Protein AF-A0ABD5S5M6-F1 (afdb_monomer_lite)

Sequence (182 aa):
AADDLGERYAVPPVVQGAVIAAAGSSFPELASTVVAVYQYDAFELGLGAVLGSAVYNILVIPSVSALSDRGTLSANRDLVYKEAQFYLLSLATLLLVLSLAVIYVPVADTANALDGRLTPGLALLLVGLYGLYIFIQYADAVEYVPEVPVPDVGGRPWLTLLASLALVVVGAELLVRAAVGF

pLDDT: mean 73.09, std 14.34, range [36.12, 93.0]

InterPro domains:
  IPR004481 Sodium/potassium/calcium exchanger [PTHR10846] (5-138)
  IPR004837 Sodium/calcium exchanger membrane region [PF01699] (2-138)
  IPR044880 NCX, central ion-binding domain superfamily [G3DSA:1.20.1420.30] (11-178)

Radius of gyration: 19.59 Å; chains: 1; bounding box: 46×35×62 Å

Secondary structure (DSSP, 8-state):
-HHHHHTT-SS-TTTTHHHHHHHHHHHHHHHHHHHHHHHH--HHHHHHHHHHHHHHHHHHHHHHHHHH-SS-PPPPHHHHHHHHHHHHHHHHHHHHHHHHHHHHSB-TT-TT---B---HHHHHHHHHHHHHHHHHHHHHHHT---SSPPP---SHHHHHHHHHHHHHHHHHHHHHHHHHT-

Foldseek 3Di:
DLVVVVVQFQDDPVLVSVVLVVCLVCLLLVLLLCCCCVVVVNNVVSVCSVVVVLVCVVPPVVVVVVVVDPDDDDDDPVCCVPVVVLVVVLVVLVVVLQVCQLPVANDPPDPPDSDGDRDPVSVVSNVVSVVVVSVVVVVVVVPDDGPDDDDDDDCPVVVVSVVSSVVSSVVSVVVSCVVVVD

Organism: NCBI:txid1776492

Structure (mmCIF, N/CA/C/O backbone):
data_AF-A0ABD5S5M6-F1
#
_entry.id   AF-A0ABD5S5M6-F1
#
loop_
_atom_site.group_PDB
_atom_site.id
_atom_site.type_symbol
_atom_site.label_atom_id
_atom_site.label_alt_id
_atom_site.label_comp_id
_atom_site.label_asym_id
_atom_site.label_entity_id
_atom_site.label_seq_id
_atom_site.pdbx_PDB_ins_code
_atom_site.Cartn_x
_atom_site.Cartn_y
_atom_site.Cartn_z
_atom_site.occupancy
_atom_site.B_iso_or_equiv
_atom_site.auth_seq_id
_atom_site.auth_comp_id
_atom_site.auth_asym_id
_atom_site.auth_atom_id
_atom_site.pdbx_PDB_model_num
ATOM 1 N N . ALA A 1 1 ? -14.668 -11.601 13.110 1.00 42.75 1 ALA A N 1
ATOM 2 C CA . ALA A 1 1 ? -13.385 -12.159 13.600 1.00 42.75 1 ALA A CA 1
ATOM 3 C C . ALA A 1 1 ? -12.392 -11.040 13.899 1.00 42.75 1 ALA A C 1
ATOM 5 O O . ALA A 1 1 ? -11.933 -10.976 15.026 1.00 42.75 1 ALA A O 1
ATOM 6 N N . ALA A 1 2 ? -12.126 -10.133 12.949 1.00 36.12 2 ALA A N 1
ATOM 7 C CA . ALA A 1 2 ? -11.388 -8.894 13.220 1.00 36.12 2 ALA A CA 1
ATOM 8 C C . ALA A 1 2 ? -12.146 -7.952 14.182 1.00 36.12 2 ALA A C 1
ATOM 10 O O . ALA A 1 2 ? -11.544 -7.437 15.113 1.00 36.12 2 ALA A O 1
ATOM 11 N N . ASP A 1 3 ? -13.473 -7.836 14.042 1.00 38.38 3 ASP A N 1
ATOM 12 C CA . ASP A 1 3 ? -14.280 -6.961 14.915 1.00 38.38 3 ASP A CA 1
ATOM 13 C C . ASP A 1 3 ? -14.369 -7.442 16.380 1.00 38.38 3 ASP A C 1
ATOM 15 O O . ASP A 1 3 ? -14.244 -6.639 17.297 1.00 38.38 3 ASP A O 1
ATOM 19 N N . ASP A 1 4 ? -14.460 -8.759 16.629 1.00 42.44 4 ASP A N 1
ATOM 20 C CA . ASP A 1 4 ? -14.447 -9.344 17.995 1.00 42.44 4 ASP A CA 1
ATOM 21 C C . ASP A 1 4 ? -13.060 -9.224 18.671 1.00 42.44 4 ASP A C 1
ATOM 23 O O . ASP A 1 4 ? -12.948 -9.262 19.896 1.00 42.44 4 ASP A O 1
ATOM 27 N N . LEU A 1 5 ? -11.999 -9.031 17.874 1.00 45.03 5 LEU A N 1
ATOM 28 C CA . LEU A 1 5 ? -10.657 -8.665 18.343 1.00 45.03 5 LEU A CA 1
ATOM 29 C C . LEU A 1 5 ? -10.498 -7.147 18.536 1.00 45.03 5 LEU A C 1
ATOM 31 O O . LEU A 1 5 ? -9.598 -6.734 19.251 1.00 45.03 5 LEU A O 1
ATOM 35 N N . GLY A 1 6 ? -11.343 -6.315 17.924 1.00 42.31 6 GLY A N 1
ATOM 36 C CA . GLY A 1 6 ? -11.301 -4.856 18.059 1.00 42.31 6 GLY A CA 1
ATOM 37 C C . GLY A 1 6 ? -12.055 -4.344 19.288 1.00 42.31 6 GLY A C 1
ATOM 38 O O . GLY A 1 6 ? -11.544 -3.496 20.014 1.00 42.31 6 GLY A O 1
ATOM 39 N N . GLU A 1 7 ? -13.239 -4.893 19.577 1.00 42.56 7 GLU A N 1
ATOM 40 C CA . GLU A 1 7 ? -14.106 -4.413 20.670 1.00 42.56 7 GLU A CA 1
ATOM 41 C C . GLU A 1 7 ? -13.641 -4.825 22.080 1.00 42.56 7 GLU A C 1
ATOM 43 O O . GLU A 1 7 ? -14.006 -4.185 23.065 1.00 42.56 7 GLU A O 1
ATOM 48 N N . ARG A 1 8 ? -12.802 -5.863 22.214 1.00 43.94 8 ARG A N 1
ATOM 49 C CA . ARG A 1 8 ? -12.298 -6.342 23.522 1.00 43.94 8 ARG A CA 1
ATOM 50 C C . ARG A 1 8 ? -11.062 -5.606 24.042 1.00 43.94 8 ARG A C 1
ATOM 52 O O . ARG A 1 8 ? -10.578 -5.936 25.123 1.00 43.94 8 ARG A O 1
ATOM 59 N N . TYR A 1 9 ? -10.546 -4.636 23.295 1.00 44.84 9 TYR A N 1
ATOM 60 C CA . TYR A 1 9 ? -9.276 -3.983 23.588 1.00 44.84 9 TYR A CA 1
ATOM 61 C C . TYR A 1 9 ? -9.457 -2.462 23.654 1.00 44.84 9 TYR A C 1
ATOM 63 O O . TYR A 1 9 ? -9.305 -1.750 22.662 1.00 44.84 9 TYR A O 1
ATOM 71 N N . ALA A 1 10 ? -9.762 -1.945 24.844 1.00 39.88 10 ALA A N 1
ATOM 72 C CA . ALA A 1 10 ? -9.595 -0.523 25.129 1.00 39.88 10 ALA A CA 1
ATOM 73 C C . ALA A 1 10 ? -8.086 -0.180 25.061 1.00 39.88 10 ALA A C 1
ATOM 75 O O . ALA A 1 10 ? -7.311 -0.741 25.824 1.00 39.88 10 ALA A O 1
ATOM 76 N N . VAL A 1 11 ? -7.749 0.710 24.117 1.00 42.06 11 VAL A N 1
ATOM 77 C CA . VAL A 1 11 ? -6.670 0.797 23.081 1.00 42.06 11 VAL A CA 1
ATOM 78 C C . VAL A 1 11 ? -5.188 0.481 23.535 1.00 42.06 11 VAL A C 1
ATOM 80 O O . VAL A 1 11 ? -5.021 0.344 24.738 1.00 42.06 11 VAL A O 1
ATOM 83 N N . PRO A 1 12 ? -4.111 0.239 22.698 1.00 39.28 12 PRO A N 1
ATOM 84 C CA . PRO A 1 12 ? -3.847 0.461 21.266 1.00 39.28 12 PRO A CA 1
ATOM 85 C C . PRO A 1 12 ? -3.628 -0.835 20.449 1.00 39.28 12 PRO A C 1
ATOM 87 O O . PRO A 1 12 ? -2.534 -1.149 19.976 1.00 39.28 12 PRO A O 1
ATOM 90 N N . PRO A 1 13 ? -4.703 -1.542 20.105 1.00 44.94 13 PRO A N 1
ATOM 91 C CA . PRO A 1 13 ? -4.745 -2.486 18.990 1.00 44.94 13 PRO A CA 1
ATOM 92 C C . PRO A 1 13 ? -4.338 -1.888 17.642 1.00 44.94 13 PRO A C 1
ATOM 94 O O . PRO A 1 13 ? -4.365 -2.597 16.645 1.00 44.94 13 PRO A O 1
ATOM 97 N N . VAL A 1 14 ? -4.011 -0.596 17.572 1.00 42.22 14 VAL A N 1
ATOM 98 C CA . VAL A 1 14 ? -3.764 0.136 16.332 1.00 42.22 14 VAL A CA 1
ATOM 99 C C . VAL A 1 14 ? -2.602 -0.480 15.555 1.00 42.22 14 VAL A C 1
ATOM 101 O O . VAL A 1 14 ? -2.721 -0.649 14.354 1.00 42.22 14 VAL A O 1
ATOM 104 N N . VAL A 1 15 ? -1.531 -0.943 16.204 1.00 44.03 15 VAL A N 1
ATOM 105 C CA . VAL A 1 15 ? -0.349 -1.419 15.455 1.00 44.03 15 VAL A CA 1
ATOM 106 C C . VAL A 1 15 ? -0.325 -2.933 15.243 1.00 44.03 15 VAL A C 1
ATOM 108 O O . VAL A 1 15 ? 0.266 -3.396 14.281 1.00 44.03 15 VAL A O 1
ATOM 111 N N . GLN A 1 16 ? -1.011 -3.737 16.060 1.00 44.84 16 GLN A N 1
ATOM 112 C CA . GLN A 1 16 ? -1.154 -5.176 15.778 1.00 44.84 16 GLN A CA 1
ATOM 113 C C . GLN A 1 16 ? -2.444 -5.482 15.024 1.00 44.84 16 GLN A C 1
ATOM 115 O O . GLN A 1 16 ? -2.403 -6.149 14.001 1.00 44.84 16 GLN A O 1
ATOM 120 N N . GLY A 1 17 ? -3.578 -4.962 15.486 1.00 47.09 17 GLY A N 1
ATOM 121 C CA . GLY A 1 17 ? -4.875 -5.130 14.844 1.00 47.09 17 GLY A CA 1
ATOM 122 C C . GLY A 1 17 ? -4.936 -4.432 13.495 1.00 47.09 17 GLY A C 1
ATOM 123 O O . GLY A 1 17 ? -5.285 -5.090 12.527 1.00 47.09 17 GLY A O 1
ATOM 124 N N . ALA A 1 18 ? -4.539 -3.157 13.382 1.00 48.97 18 ALA A N 1
ATOM 125 C CA . ALA A 1 18 ? -4.601 -2.483 12.083 1.00 48.97 18 ALA A CA 1
ATOM 126 C C . ALA A 1 18 ? -3.514 -2.966 11.120 1.00 48.97 18 ALA A C 1
ATOM 128 O O . ALA A 1 18 ? -3.820 -3.108 9.949 1.00 48.97 18 ALA A O 1
ATOM 129 N N . VAL A 1 19 ? -2.297 -3.313 11.563 1.00 59.22 19 VAL A N 1
ATOM 130 C CA . VAL A 1 19 ? -1.285 -3.878 10.645 1.00 59.22 19 VAL A CA 1
ATOM 131 C C . VAL A 1 19 ? -1.640 -5.303 10.230 1.00 59.22 19 VAL A C 1
ATOM 133 O O . VAL A 1 19 ? -1.520 -5.615 9.053 1.00 59.22 19 VAL A O 1
ATOM 136 N N . ILE A 1 20 ? -2.118 -6.169 11.132 1.00 58.28 20 ILE A N 1
ATOM 137 C CA . ILE A 1 20 ? -2.544 -7.532 10.766 1.00 58.28 20 ILE A CA 1
ATOM 138 C C . ILE A 1 20 ? -3.837 -7.492 9.946 1.00 58.28 20 ILE A C 1
ATOM 140 O O . ILE A 1 20 ? -3.951 -8.232 8.973 1.00 58.28 20 ILE A O 1
ATOM 144 N N . ALA A 1 21 ? -4.797 -6.630 10.287 1.00 58.50 21 ALA A N 1
ATOM 145 C CA . ALA A 1 21 ? -6.021 -6.462 9.507 1.00 58.50 21 ALA A CA 1
ATOM 146 C C . ALA A 1 21 ? -5.738 -5.815 8.149 1.00 58.50 21 ALA A C 1
ATOM 148 O O . ALA A 1 21 ? -6.275 -6.294 7.159 1.00 58.50 21 ALA A O 1
ATOM 149 N N . ALA A 1 22 ? -4.864 -4.806 8.067 1.00 61.91 22 ALA A N 1
ATOM 150 C CA . ALA A 1 22 ? -4.462 -4.187 6.802 1.00 61.91 22 ALA A CA 1
ATOM 151 C C . ALA A 1 22 ? -3.611 -5.133 5.951 1.00 61.91 22 ALA A C 1
ATOM 153 O O . ALA A 1 22 ? -3.813 -5.217 4.741 1.00 61.91 22 ALA A O 1
ATOM 154 N N . ALA A 1 23 ? -2.693 -5.890 6.559 1.00 64.44 23 ALA A N 1
ATOM 155 C CA . ALA A 1 23 ? -1.939 -6.929 5.866 1.00 64.44 23 ALA A CA 1
ATOM 156 C C . ALA A 1 23 ? -2.865 -8.051 5.390 1.00 64.44 23 ALA A C 1
ATOM 158 O O . ALA A 1 23 ? -2.699 -8.533 4.278 1.00 64.44 23 ALA A O 1
ATOM 159 N N . GLY A 1 24 ? -3.857 -8.438 6.196 1.00 63.62 24 GLY A N 1
ATOM 160 C CA . GLY A 1 24 ? -4.859 -9.440 5.845 1.00 63.62 24 GLY A CA 1
ATOM 161 C C . GLY A 1 24 ? -5.811 -8.972 4.746 1.00 63.62 24 GLY A C 1
ATOM 162 O O . GLY A 1 24 ? -6.110 -9.748 3.842 1.00 63.62 24 GLY A O 1
ATOM 163 N N . SER A 1 25 ? -6.245 -7.708 4.779 1.00 67.19 25 SER A N 1
ATOM 164 C CA . SER A 1 25 ? -7.123 -7.129 3.760 1.00 67.19 25 SER A CA 1
ATOM 165 C C . SER A 1 25 ? -6.399 -6.854 2.451 1.00 67.19 25 SER A C 1
ATOM 167 O O . SER A 1 25 ? -7.054 -6.916 1.428 1.00 67.19 25 SER A O 1
ATOM 169 N N . SER A 1 26 ? -5.092 -6.562 2.490 1.00 73.12 26 SER A N 1
ATOM 170 C CA . SER A 1 26 ? -4.259 -6.281 1.305 1.00 73.12 26 SER A CA 1
ATOM 171 C C . SER A 1 26 ? -3.529 -7.523 0.775 1.00 73.12 26 SER A C 1
ATOM 173 O O . SER A 1 26 ? -2.841 -7.470 -0.246 1.00 73.12 26 SER A O 1
ATOM 175 N N . PHE A 1 27 ? -3.634 -8.653 1.483 1.00 69.56 27 PHE A N 1
ATOM 176 C CA . PHE A 1 27 ? -3.078 -9.937 1.062 1.00 69.56 27 PHE A CA 1
ATOM 177 C C . PHE A 1 27 ? -3.649 -10.463 -0.267 1.00 69.56 27 PHE A C 1
ATOM 179 O O . PHE A 1 27 ? -2.853 -10.961 -1.066 1.00 69.56 27 PHE A O 1
ATOM 186 N N . PRO A 1 28 ? -4.971 -10.381 -0.547 1.00 68.81 28 PRO A N 1
ATOM 187 C CA . PRO A 1 28 ? -5.516 -10.780 -1.844 1.00 68.81 28 PRO A CA 1
ATOM 188 C C . PRO A 1 28 ? -4.907 -9.973 -2.995 1.00 68.81 28 PRO A C 1
ATOM 190 O O . PRO A 1 28 ? -4.568 -10.529 -4.041 1.00 68.81 28 PRO A O 1
ATOM 193 N N . GLU A 1 29 ? -4.737 -8.667 -2.809 1.00 74.69 29 GLU A N 1
ATOM 194 C CA . GLU A 1 29 ? -4.154 -7.750 -3.785 1.00 74.69 29 GLU A CA 1
ATOM 195 C C . GLU A 1 29 ? -2.675 -8.044 -4.003 1.00 74.69 29 GLU A C 1
ATOM 197 O O . GLU A 1 29 ? -2.224 -8.124 -5.146 1.00 74.69 29 GLU A O 1
ATOM 202 N N . LEU A 1 30 ? -1.921 -8.277 -2.925 1.00 76.38 30 LEU A N 1
ATOM 203 C CA . LEU A 1 30 ? -0.526 -8.694 -3.022 1.00 76.38 30 LEU A CA 1
ATOM 204 C C . LEU A 1 30 ? -0.416 -10.029 -3.765 1.00 76.38 30 LEU A C 1
ATOM 206 O O . LEU A 1 30 ? 0.378 -10.140 -4.695 1.00 76.38 30 LEU A O 1
ATOM 210 N N . ALA A 1 31 ? -1.231 -11.023 -3.404 1.00 71.62 31 ALA A N 1
ATOM 211 C CA . ALA A 1 31 ? -1.218 -12.342 -4.028 1.00 71.62 31 ALA A CA 1
ATOM 212 C C . ALA A 1 31 ? -1.577 -12.275 -5.520 1.00 71.62 31 ALA A C 1
ATOM 214 O O . ALA A 1 31 ? -0.838 -12.801 -6.348 1.00 71.62 31 ALA A O 1
ATOM 215 N N . SER A 1 32 ? -2.665 -11.590 -5.879 1.00 71.88 32 SER A N 1
ATOM 216 C CA . SER A 1 32 ? -3.084 -11.433 -7.280 1.00 71.88 32 SER A CA 1
ATOM 217 C C . SER A 1 32 ? -2.054 -10.669 -8.113 1.00 71.88 32 SER A C 1
ATOM 219 O O . SER A 1 32 ? -1.754 -11.084 -9.231 1.00 71.88 32 SER A O 1
ATOM 221 N N . THR A 1 33 ? -1.446 -9.617 -7.558 1.00 77.88 33 THR A N 1
ATOM 222 C CA . THR A 1 33 ? -0.403 -8.832 -8.234 1.00 77.88 33 THR A CA 1
ATOM 223 C C . THR A 1 33 ? 0.875 -9.645 -8.424 1.00 77.88 33 THR A C 1
ATOM 225 O O . THR A 1 33 ? 1.418 -9.688 -9.523 1.00 77.88 33 THR A O 1
ATOM 228 N N . VAL A 1 34 ? 1.342 -10.346 -7.386 1.00 80.12 34 VAL A N 1
ATOM 229 C CA . VAL A 1 34 ? 2.527 -11.215 -7.468 1.00 80.12 34 VAL A CA 1
ATOM 230 C C . VAL A 1 34 ? 2.306 -12.332 -8.482 1.00 80.12 34 VAL A C 1
ATOM 232 O O . VAL A 1 34 ? 3.188 -12.575 -9.300 1.00 80.12 34 VAL A O 1
ATOM 235 N N . VAL A 1 35 ? 1.134 -12.973 -8.481 1.00 75.31 35 VAL A N 1
ATOM 236 C CA . VAL A 1 35 ? 0.787 -14.000 -9.473 1.00 75.31 35 VAL A CA 1
ATOM 237 C C . VAL A 1 35 ? 0.753 -13.400 -10.883 1.00 75.31 35 VAL A C 1
ATOM 239 O O . VAL A 1 35 ? 1.363 -13.969 -11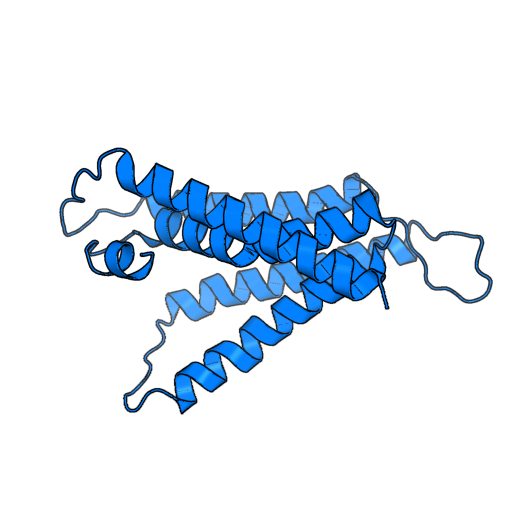.780 1.00 75.31 35 VAL A O 1
ATOM 242 N N . ALA A 1 36 ? 0.124 -12.240 -11.095 1.00 75.62 36 ALA A N 1
ATOM 243 C CA . ALA A 1 36 ? 0.099 -11.570 -12.400 1.00 75.62 36 ALA A CA 1
ATOM 244 C C . ALA A 1 36 ? 1.511 -11.265 -12.937 1.00 75.62 36 ALA A C 1
ATOM 246 O O . ALA A 1 36 ? 1.803 -11.537 -14.101 1.00 75.62 36 ALA A O 1
ATOM 247 N N . VAL A 1 37 ? 2.407 -10.760 -12.085 1.00 79.81 37 VAL A N 1
ATOM 248 C CA . VAL A 1 37 ? 3.774 -10.403 -12.490 1.00 79.81 37 VAL A CA 1
ATOM 249 C C . VAL A 1 37 ? 4.659 -11.638 -12.680 1.00 79.81 37 VAL A C 1
ATOM 251 O O . VAL A 1 37 ? 5.296 -11.769 -13.716 1.00 79.81 37 VAL A O 1
ATOM 254 N N . TYR A 1 38 ? 4.703 -12.563 -11.717 1.00 78.62 38 TYR A N 1
ATOM 255 C CA . TYR A 1 38 ? 5.625 -13.706 -11.775 1.00 78.62 38 TYR A CA 1
ATOM 256 C C . TYR A 1 38 ? 5.148 -14.844 -12.680 1.00 78.62 38 TYR A C 1
ATOM 258 O O . TYR A 1 38 ? 5.980 -15.531 -13.269 1.00 78.62 38 TYR A O 1
ATOM 266 N N . GLN A 1 39 ? 3.837 -15.086 -12.764 1.00 75.94 39 GLN A N 1
ATOM 267 C CA . GLN A 1 39 ? 3.291 -16.217 -13.519 1.00 75.94 39 GLN A CA 1
ATOM 268 C C . GLN A 1 39 ? 2.944 -15.844 -14.965 1.00 75.94 39 GLN A C 1
ATOM 270 O O . GLN A 1 39 ? 2.995 -16.716 -15.831 1.00 75.94 39 GLN A O 1
ATOM 275 N N . TYR A 1 40 ? 2.592 -14.578 -15.220 1.00 74.94 40 TYR A N 1
ATOM 276 C CA . TYR A 1 40 ? 2.064 -14.123 -16.512 1.00 74.94 40 TYR A CA 1
ATOM 277 C C . TYR A 1 40 ? 2.850 -12.962 -17.145 1.00 74.94 40 TYR A C 1
ATOM 279 O O . TYR A 1 40 ? 2.433 -12.474 -18.190 1.00 74.94 40 TYR A O 1
ATOM 287 N N . ASP A 1 41 ? 3.959 -12.518 -16.536 1.00 76.00 41 ASP A N 1
ATOM 288 C CA . ASP A 1 41 ? 4.792 -11.388 -17.000 1.00 76.00 41 ASP A CA 1
ATOM 289 C C . ASP A 1 41 ? 3.989 -10.089 -17.244 1.00 76.00 41 ASP A C 1
ATOM 291 O O . ASP A 1 41 ? 4.341 -9.231 -18.049 1.00 76.00 41 ASP A O 1
ATOM 295 N N . ALA A 1 42 ? 2.867 -9.935 -16.530 1.00 79.19 42 ALA A N 1
ATOM 296 C CA . ALA A 1 42 ? 1.889 -8.872 -16.742 1.00 79.19 42 ALA A CA 1
ATOM 297 C C . ALA A 1 42 ? 2.050 -7.755 -15.697 1.00 79.19 42 ALA A C 1
ATOM 299 O O . ALA A 1 42 ? 1.163 -7.507 -14.875 1.00 79.19 42 ALA A O 1
ATOM 300 N N . PHE A 1 43 ? 3.204 -7.079 -15.707 1.00 79.31 43 PHE A N 1
ATOM 301 C CA . PHE A 1 43 ? 3.517 -6.023 -14.733 1.00 79.31 43 PHE A CA 1
ATOM 302 C C . PHE A 1 43 ? 2.501 -4.871 -14.747 1.00 79.31 43 PHE A C 1
ATOM 304 O O . PHE A 1 43 ? 2.055 -4.431 -13.688 1.00 79.31 43 PHE A O 1
ATOM 311 N N . GLU A 1 44 ? 2.085 -4.417 -15.931 1.00 79.12 44 GLU A N 1
ATOM 312 C CA . GLU A 1 44 ? 1.101 -3.336 -16.077 1.00 79.12 44 GLU A CA 1
ATOM 313 C C . GLU A 1 44 ? -0.272 -3.713 -15.510 1.00 79.12 44 GLU A C 1
ATOM 315 O O . GLU A 1 44 ? -0.922 -2.892 -14.862 1.00 79.12 44 GLU A O 1
ATOM 320 N N . LEU A 1 45 ? -0.685 -4.974 -15.689 1.00 77.38 45 LEU A N 1
ATOM 321 C CA . LEU A 1 45 ? -1.927 -5.501 -15.124 1.00 77.38 45 LEU A CA 1
ATOM 322 C C . LEU A 1 45 ? -1.864 -5.515 -13.593 1.00 77.38 45 LEU A C 1
ATOM 324 O O . LEU A 1 45 ? -2.803 -5.074 -12.930 1.00 77.38 45 LEU A O 1
ATOM 328 N N . GLY A 1 46 ? -0.740 -5.975 -13.035 1.00 78.19 46 GLY A N 1
ATOM 329 C CA . GLY A 1 46 ? -0.497 -5.959 -11.595 1.00 78.19 46 GLY A CA 1
ATOM 330 C C . GLY A 1 46 ? -0.504 -4.541 -11.014 1.00 78.19 46 GLY A C 1
ATOM 331 O O . GLY A 1 46 ? -1.179 -4.278 -10.019 1.00 78.19 46 GLY A O 1
ATOM 332 N N . LEU A 1 47 ? 0.180 -3.597 -11.665 1.00 81.81 47 LEU A N 1
ATOM 333 C CA . LEU A 1 47 ? 0.198 -2.192 -11.253 1.00 81.81 47 LEU A CA 1
ATOM 334 C C . LEU A 1 47 ? -1.199 -1.556 -11.331 1.00 81.81 47 LEU A C 1
ATOM 336 O O . LEU A 1 47 ? -1.610 -0.852 -10.406 1.00 81.81 47 LEU A O 1
ATOM 340 N N . GLY A 1 48 ? -1.945 -1.833 -12.403 1.00 81.19 48 GLY A N 1
ATOM 341 C CA . GLY A 1 48 ? -3.324 -1.380 -12.579 1.00 81.19 48 GLY A CA 1
ATOM 342 C C . GLY A 1 48 ? -4.263 -1.908 -11.493 1.00 81.19 48 GLY A C 1
ATOM 343 O O . GLY A 1 48 ? -5.088 -1.150 -10.983 1.00 81.19 48 GLY A O 1
ATOM 344 N N . ALA A 1 49 ? -4.102 -3.168 -11.077 1.00 80.94 49 ALA A N 1
ATOM 345 C CA . ALA A 1 49 ? -4.876 -3.759 -9.986 1.00 80.94 49 ALA A CA 1
ATOM 346 C C . ALA A 1 49 ? -4.602 -3.069 -8.637 1.00 80.94 49 ALA A C 1
ATOM 348 O O . ALA A 1 49 ? -5.545 -2.717 -7.925 1.00 80.94 49 ALA A O 1
ATOM 349 N N . VAL A 1 50 ? -3.330 -2.805 -8.312 1.00 81.94 50 VAL A N 1
ATOM 350 C CA . VAL A 1 50 ? -2.943 -2.100 -7.076 1.00 81.94 50 VAL A CA 1
ATOM 351 C C . VAL A 1 50 ? -3.503 -0.676 -7.051 1.00 81.94 50 VAL A C 1
ATOM 353 O O . VAL A 1 50 ? -4.134 -0.279 -6.070 1.00 81.94 50 VAL A O 1
ATOM 356 N N . LEU A 1 51 ? -3.319 0.089 -8.133 1.00 84.44 51 LEU A N 1
ATOM 357 C CA . LEU A 1 51 ? -3.830 1.461 -8.233 1.00 84.44 51 LEU A CA 1
ATOM 358 C C . LEU A 1 51 ? -5.366 1.504 -8.211 1.00 84.44 51 LEU A C 1
ATOM 360 O O . LEU A 1 51 ? -5.950 2.374 -7.565 1.00 84.44 51 LEU A O 1
ATOM 364 N N . GLY A 1 52 ? -6.024 0.551 -8.875 1.00 84.25 52 GLY A N 1
ATOM 365 C CA . GLY A 1 52 ? -7.479 0.416 -8.874 1.00 84.25 52 GLY A CA 1
ATOM 366 C C . GLY A 1 52 ? -8.044 0.136 -7.480 1.00 84.25 52 GLY A C 1
ATOM 367 O O . GLY A 1 52 ? -8.989 0.809 -7.066 1.00 84.25 52 GLY A O 1
ATOM 368 N N . SER A 1 53 ? -7.436 -0.791 -6.729 1.00 83.25 53 SER A N 1
ATOM 369 C CA . SER A 1 53 ? -7.829 -1.088 -5.340 1.00 83.25 53 SER A CA 1
ATOM 370 C C . SER A 1 53 ? -7.634 0.129 -4.429 1.00 83.25 53 SER A C 1
ATOM 372 O O . SER A 1 53 ? -8.544 0.507 -3.694 1.00 83.25 53 SER A O 1
ATOM 374 N N . ALA A 1 54 ? -6.507 0.835 -4.559 1.00 84.25 54 ALA A N 1
ATOM 375 C CA . ALA A 1 54 ? -6.238 2.087 -3.849 1.00 84.25 54 ALA A CA 1
ATOM 376 C C . ALA A 1 54 ? -7.339 3.150 -4.056 1.00 84.25 54 ALA A C 1
ATOM 378 O O . ALA A 1 54 ? -7.825 3.753 -3.096 1.00 84.25 54 ALA A O 1
ATOM 379 N N . VAL A 1 55 ? -7.770 3.365 -5.304 1.00 88.19 55 VAL A N 1
ATOM 380 C CA . VAL A 1 55 ? -8.854 4.310 -5.627 1.00 88.19 55 VAL A CA 1
ATOM 381 C C . VAL A 1 55 ? -10.196 3.827 -5.070 1.00 88.19 55 VAL A C 1
ATOM 383 O O . VAL A 1 55 ? -10.934 4.614 -4.473 1.00 88.19 55 VAL A O 1
ATOM 386 N N . TYR A 1 56 ? -10.509 2.538 -5.221 1.00 86.06 56 TYR A N 1
ATOM 387 C CA . TYR A 1 56 ? -11.747 1.947 -4.710 1.00 86.06 56 TYR A CA 1
ATOM 388 C C . TYR A 1 56 ? -11.851 2.066 -3.183 1.00 86.06 56 TYR A C 1
ATOM 390 O O . TYR A 1 56 ? -12.884 2.493 -2.659 1.00 86.06 56 TYR A O 1
ATOM 398 N N . ASN A 1 57 ? -10.764 1.771 -2.471 1.00 84.38 57 ASN A N 1
ATOM 399 C CA . ASN A 1 57 ? -10.723 1.773 -1.011 1.00 84.38 57 ASN A CA 1
ATOM 400 C C . ASN A 1 57 ? -10.890 3.170 -0.408 1.00 84.38 57 ASN A C 1
ATOM 402 O O . ASN A 1 57 ? -11.398 3.289 0.703 1.00 84.38 57 ASN A O 1
ATOM 406 N N . ILE A 1 58 ? -10.516 4.228 -1.131 1.00 84.75 58 ILE A N 1
ATOM 407 C CA . ILE A 1 58 ? -10.657 5.610 -0.649 1.00 84.75 58 ILE A CA 1
ATOM 408 C C . ILE A 1 58 ? -11.981 6.237 -1.052 1.00 84.75 58 ILE A C 1
ATOM 410 O O . ILE A 1 58 ? -12.543 7.022 -0.291 1.00 84.75 58 ILE A O 1
ATOM 414 N N . LEU A 1 59 ? -12.485 5.923 -2.243 1.00 87.81 59 LEU A N 1
ATOM 415 C CA . LEU A 1 59 ? -13.691 6.569 -2.752 1.00 87.81 59 LEU A CA 1
ATOM 416 C C . LEU A 1 59 ? -14.947 5.779 -2.409 1.00 87.81 59 LEU A C 1
ATOM 418 O O . LEU A 1 59 ? -15.920 6.353 -1.927 1.00 87.81 59 LEU A O 1
ATOM 422 N N . VAL A 1 60 ? -14.947 4.471 -2.656 1.00 87.44 60 VAL A N 1
ATOM 423 C CA . VAL A 1 60 ? -16.165 3.659 -2.593 1.00 87.44 60 VAL A CA 1
ATOM 424 C C . VAL A 1 60 ? -16.441 3.195 -1.173 1.00 87.44 60 VAL A C 1
ATOM 426 O O . VAL A 1 60 ? -17.546 3.419 -0.684 1.00 87.44 60 VAL A O 1
ATOM 429 N N . ILE A 1 61 ? -15.456 2.602 -0.490 1.00 84.88 61 ILE A N 1
ATOM 430 C CA . ILE A 1 61 ? -15.670 2.029 0.850 1.00 84.88 61 ILE A CA 1
ATOM 431 C C . ILE A 1 61 ? -16.192 3.083 1.844 1.00 84.88 61 ILE A C 1
ATOM 433 O O . ILE A 1 61 ? -17.248 2.845 2.433 1.00 84.88 61 ILE A O 1
ATOM 437 N N . PRO A 1 62 ? -15.567 4.268 2.009 1.00 82.12 62 PRO A N 1
ATOM 438 C CA . PRO A 1 62 ? -16.048 5.259 2.969 1.00 82.12 62 PRO A CA 1
ATOM 439 C C . PRO A 1 62 ? -17.412 5.828 2.573 1.00 82.12 62 PRO A C 1
ATOM 441 O O . PRO A 1 62 ? -18.261 6.037 3.436 1.00 82.12 62 PRO A O 1
ATOM 444 N N . SER A 1 63 ? -17.649 6.030 1.272 1.00 84.31 63 SER A N 1
ATOM 445 C CA . SER A 1 63 ? -18.927 6.541 0.762 1.00 84.31 63 SER A CA 1
ATOM 446 C C . SER A 1 63 ? -20.072 5.567 1.023 1.00 84.31 63 SER A C 1
ATOM 448 O O . SER A 1 63 ? -21.124 5.970 1.508 1.00 84.31 63 SER A O 1
ATOM 450 N N . VAL A 1 64 ? -19.876 4.275 0.749 1.00 86.31 64 VAL A N 1
ATOM 451 C CA . VAL A 1 64 ? -20.888 3.242 1.011 1.00 86.31 64 VAL A CA 1
ATOM 452 C C . VAL A 1 64 ? -21.125 3.084 2.510 1.00 86.31 64 VAL A C 1
ATOM 454 O O . VAL A 1 64 ? -22.282 2.991 2.919 1.00 86.31 64 VAL A O 1
ATOM 457 N N . SER A 1 65 ? -20.073 3.121 3.332 1.00 81.56 65 SER A N 1
ATOM 458 C CA . SER A 1 65 ? -20.201 3.100 4.795 1.00 81.56 65 SER A CA 1
ATOM 459 C C . SER A 1 65 ? -21.023 4.284 5.310 1.00 81.56 65 SER A C 1
ATOM 461 O O . SER A 1 65 ? -21.937 4.089 6.105 1.00 81.56 65 SER A O 1
ATOM 463 N N . ALA A 1 66 ? -20.770 5.494 4.801 1.00 82.81 66 ALA A N 1
ATOM 464 C CA . ALA A 1 66 ? -21.517 6.696 5.172 1.00 82.81 66 ALA A CA 1
ATOM 465 C C . ALA A 1 66 ? -22.977 6.685 4.703 1.00 82.81 66 ALA A C 1
ATOM 467 O O . ALA A 1 66 ? -23.842 7.212 5.393 1.00 82.81 66 ALA A O 1
ATOM 468 N N . LEU A 1 67 ? -23.263 6.092 3.542 1.00 84.88 67 LEU A N 1
ATOM 469 C CA . LEU A 1 67 ? -24.628 5.972 3.020 1.00 84.88 67 LEU A CA 1
ATOM 470 C C . LEU A 1 67 ? -25.432 4.852 3.694 1.00 84.88 67 LEU A C 1
ATOM 472 O O . LEU A 1 67 ? -26.660 4.914 3.724 1.00 84.88 67 LEU A O 1
ATOM 476 N N . SER A 1 68 ? -24.753 3.813 4.183 1.00 82.38 68 SER A N 1
ATOM 477 C CA . SER A 1 68 ? -25.389 2.652 4.817 1.00 82.38 68 SER A CA 1
ATOM 478 C C . SER A 1 68 ? -25.640 2.867 6.306 1.00 82.38 68 SER A C 1
ATOM 480 O O . SER A 1 68 ? -26.572 2.275 6.858 1.00 82.38 68 SER A O 1
ATOM 482 N N . ASP A 1 69 ? -24.830 3.704 6.956 1.00 76.56 69 ASP A N 1
ATOM 483 C CA . ASP A 1 69 ? -25.028 4.054 8.355 1.00 76.56 69 ASP A CA 1
ATOM 484 C C . ASP A 1 69 ? -26.198 5.038 8.522 1.00 76.56 69 ASP A C 1
ATOM 486 O O . ASP A 1 69 ? -26.381 5.984 7.756 1.00 76.56 69 ASP A O 1
ATOM 490 N N . ARG A 1 70 ? -27.019 4.802 9.549 1.00 68.06 70 ARG A N 1
ATOM 491 C CA . ARG A 1 70 ? -28.089 5.722 9.972 1.00 68.06 70 ARG A CA 1
ATOM 492 C C . ARG A 1 70 ? -27.631 6.654 11.101 1.00 68.06 70 ARG A C 1
ATOM 494 O O . ARG A 1 70 ? -28.411 7.508 11.523 1.00 68.06 70 ARG A O 1
ATOM 501 N N . GLY A 1 71 ? -26.417 6.457 11.616 1.00 68.94 71 GLY A N 1
ATOM 502 C CA . GLY A 1 71 ? -25.769 7.277 12.634 1.00 68.94 71 GLY A CA 1
ATOM 503 C C . GLY A 1 71 ? -24.860 8.372 12.067 1.00 68.94 71 GLY A C 1
ATOM 504 O O . GLY A 1 71 ? -24.773 8.603 10.863 1.00 68.94 71 GLY A O 1
ATOM 505 N N . THR A 1 72 ? -24.193 9.095 12.969 1.00 65.06 72 THR A N 1
ATOM 506 C CA . THR A 1 72 ? -23.149 10.066 12.619 1.00 65.06 72 THR A CA 1
ATOM 507 C C . THR A 1 72 ? -21.783 9.395 12.704 1.00 65.06 72 THR A C 1
ATOM 509 O O . THR A 1 72 ? -21.289 9.150 13.806 1.00 65.06 72 THR A O 1
ATOM 512 N N . LEU A 1 73 ? -21.145 9.144 11.561 1.00 67.19 73 LEU A N 1
ATOM 513 C CA . LEU A 1 73 ? -19.746 8.722 11.522 1.00 67.19 73 LEU A CA 1
ATOM 514 C C . LEU A 1 73 ? -18.849 9.857 12.041 1.00 67.19 73 LEU A C 1
ATOM 516 O O . LEU A 1 73 ? -18.806 10.944 11.462 1.00 67.19 73 LEU A O 1
ATOM 520 N N . SER A 1 74 ? -18.123 9.616 13.133 1.00 65.62 74 SER A N 1
ATOM 521 C CA . SER A 1 74 ? -17.141 10.558 13.679 1.00 65.62 74 SER A CA 1
ATOM 522 C C . SER A 1 74 ? -15.722 10.128 13.310 1.00 65.62 74 SER A C 1
ATOM 524 O O . SER A 1 74 ? -15.312 9.018 13.644 1.00 65.62 74 SER A O 1
ATOM 526 N N . ALA A 1 75 ? -14.955 11.011 12.669 1.00 64.06 75 ALA A N 1
ATOM 527 C CA . ALA A 1 75 ? -13.540 10.784 12.377 1.00 64.06 75 ALA A CA 1
ATOM 528 C C . ALA A 1 75 ? -12.651 11.488 13.412 1.00 64.06 75 ALA A C 1
ATOM 530 O O . ALA A 1 75 ? -12.850 12.669 13.710 1.00 64.06 75 ALA A O 1
ATOM 531 N N . ASN A 1 76 ? -11.646 10.782 13.936 1.00 69.06 76 ASN A N 1
ATOM 532 C CA . ASN A 1 76 ? -10.620 11.397 14.776 1.00 69.06 76 ASN A CA 1
ATOM 533 C C . ASN A 1 76 ? -9.645 12.202 13.896 1.00 69.06 76 ASN A C 1
ATOM 535 O O . ASN A 1 76 ? -9.154 11.695 12.887 1.00 69.06 76 ASN A O 1
ATOM 539 N N . ARG A 1 77 ? -9.343 13.449 14.281 1.00 62.81 77 ARG A N 1
ATOM 540 C CA . ARG A 1 77 ? -8.392 14.312 13.565 1.00 62.81 77 ARG A CA 1
ATOM 541 C C . ARG A 1 77 ? -7.009 13.675 13.468 1.00 62.81 77 ARG A C 1
ATOM 543 O O . ARG A 1 77 ? -6.412 13.745 12.401 1.00 62.81 77 ARG A O 1
ATOM 550 N N . ASP A 1 78 ? -6.539 13.014 14.519 1.00 62.09 78 ASP A N 1
ATOM 551 C CA . ASP A 1 78 ? -5.194 12.425 14.532 1.00 62.09 78 ASP A CA 1
ATOM 552 C C . ASP A 1 78 ? -5.065 11.278 13.520 1.00 62.09 78 ASP A C 1
ATOM 554 O O . ASP A 1 78 ? -4.068 11.192 12.803 1.00 62.09 78 ASP A O 1
ATOM 558 N N . LEU A 1 79 ? -6.124 10.472 13.374 1.00 64.31 79 LEU A N 1
ATOM 559 C CA . LEU A 1 79 ? -6.210 9.418 12.361 1.00 64.31 79 LEU A CA 1
ATOM 560 C C . LEU A 1 79 ? -6.183 10.011 10.947 1.00 64.31 79 LEU A C 1
ATOM 562 O O . LEU A 1 79 ? -5.431 9.555 10.091 1.00 64.31 79 LEU A O 1
ATOM 566 N N . VAL A 1 80 ? -6.987 11.050 10.707 1.00 66.88 80 VAL A N 1
ATOM 567 C CA . VAL A 1 80 ? -7.090 11.679 9.384 1.00 66.88 80 VAL A CA 1
ATOM 568 C C . VAL A 1 80 ? -5.777 12.347 8.991 1.00 66.88 80 VAL A C 1
ATOM 570 O O . VAL A 1 80 ? -5.318 12.156 7.871 1.00 66.88 80 VAL A O 1
ATOM 573 N N . TYR A 1 81 ? -5.148 13.116 9.879 1.00 68.62 81 TYR A N 1
ATOM 574 C CA . TYR A 1 81 ? -3.921 13.823 9.524 1.00 68.62 81 TYR A CA 1
ATOM 575 C C . TYR A 1 81 ? -2.731 12.878 9.384 1.00 68.62 81 TYR A C 1
ATOM 577 O O . TYR A 1 81 ? -2.004 13.004 8.406 1.00 68.62 81 TYR A O 1
ATOM 585 N N . LYS A 1 82 ? -2.538 11.915 10.291 1.00 68.44 82 LYS A N 1
ATOM 586 C CA . LYS A 1 82 ? -1.362 11.039 10.238 1.00 68.44 82 LYS A CA 1
ATOM 587 C C . LYS A 1 82 ? -1.471 10.004 9.118 1.00 68.44 82 LYS A C 1
ATOM 589 O O . LYS A 1 82 ? -0.606 9.958 8.245 1.00 68.44 82 LYS A O 1
ATOM 594 N N . GLU A 1 83 ? -2.548 9.223 9.084 1.00 73.75 83 GLU A N 1
ATOM 595 C CA . GLU A 1 83 ? -2.666 8.114 8.128 1.00 73.75 83 GLU A CA 1
ATOM 596 C C . GLU A 1 83 ? -2.910 8.610 6.697 1.00 73.75 83 GLU A C 1
ATOM 598 O O . GLU A 1 83 ? -2.281 8.117 5.758 1.00 73.75 83 GLU A O 1
ATOM 603 N N . ALA A 1 84 ? -3.748 9.638 6.498 1.00 79.06 84 ALA A N 1
ATOM 604 C CA . ALA A 1 84 ? -4.001 10.139 5.144 1.00 79.06 84 ALA A CA 1
ATOM 605 C C . ALA A 1 84 ? -2.775 10.846 4.546 1.00 79.06 84 ALA A C 1
ATOM 607 O O . ALA A 1 84 ? -2.548 10.752 3.339 1.00 79.06 84 ALA A O 1
ATOM 608 N N . GLN A 1 85 ? -1.952 11.522 5.358 1.00 82.88 85 GLN A N 1
ATOM 609 C CA . GLN A 1 85 ? -0.700 12.114 4.872 1.00 82.88 85 GLN A CA 1
ATOM 610 C C . GLN A 1 85 ? 0.303 11.043 4.452 1.00 82.88 85 GLN A C 1
ATOM 612 O O . GLN A 1 85 ? 0.896 11.170 3.381 1.00 82.88 85 GLN A O 1
ATOM 617 N N . PHE A 1 86 ? 0.467 9.976 5.242 1.00 83.38 86 PHE A N 1
ATOM 618 C CA . PHE A 1 86 ? 1.328 8.854 4.859 1.00 83.38 86 PHE A CA 1
ATOM 619 C C . PHE A 1 86 ? 0.838 8.159 3.595 1.00 83.38 86 PHE A C 1
ATOM 621 O O . PHE A 1 86 ? 1.647 7.795 2.737 1.00 83.38 86 PHE A O 1
ATOM 628 N N . TYR A 1 87 ? -0.475 8.036 3.434 1.00 84.56 87 TYR A N 1
ATOM 629 C CA . TYR A 1 87 ? -1.057 7.502 2.215 1.00 84.56 87 TYR A CA 1
ATOM 630 C C . TYR A 1 87 ? -0.755 8.387 0.992 1.00 84.56 87 TYR A C 1
ATOM 632 O O . TYR A 1 87 ? -0.261 7.898 -0.025 1.00 84.56 87 TYR A O 1
ATOM 640 N N . LEU A 1 88 ? -0.982 9.703 1.096 1.00 87.75 88 LEU A N 1
ATOM 641 C CA . LEU A 1 88 ? -0.664 10.658 0.026 1.00 87.75 88 LEU A CA 1
ATOM 642 C C . LEU A 1 88 ? 0.829 10.660 -0.313 1.00 87.75 88 LEU A C 1
ATOM 644 O O . LEU A 1 88 ? 1.192 10.681 -1.489 1.00 87.75 88 LEU A O 1
ATOM 648 N N . LEU A 1 89 ? 1.689 10.600 0.705 1.00 90.56 89 LEU A N 1
ATOM 649 C CA . LEU A 1 89 ? 3.133 10.500 0.531 1.00 90.56 89 LEU A CA 1
ATOM 650 C C . LEU A 1 89 ? 3.510 9.206 -0.199 1.00 90.56 89 LEU A C 1
ATOM 652 O O . LEU A 1 89 ? 4.314 9.249 -1.124 1.00 90.56 89 LEU A O 1
ATOM 656 N N . SER A 1 90 ? 2.881 8.083 0.149 1.00 89.62 90 SER A N 1
ATOM 657 C CA . SER A 1 90 ? 3.110 6.789 -0.505 1.00 89.62 90 SER A CA 1
ATOM 658 C C . SER A 1 90 ? 2.740 6.825 -1.989 1.00 89.62 90 SER A C 1
ATOM 660 O O . SER A 1 90 ? 3.530 6.388 -2.828 1.00 89.62 90 SER A O 1
ATOM 662 N N . LEU A 1 91 ? 1.590 7.414 -2.336 1.00 89.69 91 LEU A N 1
ATOM 663 C CA . LEU A 1 91 ? 1.199 7.617 -3.735 1.00 89.69 91 LEU A CA 1
ATOM 664 C C . LEU A 1 91 ? 2.164 8.548 -4.476 1.00 89.69 91 LEU A C 1
ATOM 666 O O . LEU A 1 91 ? 2.558 8.258 -5.606 1.00 89.69 91 LEU A O 1
ATOM 670 N N . ALA A 1 92 ? 2.573 9.648 -3.844 1.00 91.81 92 ALA A N 1
ATOM 671 C CA . ALA A 1 92 ? 3.515 10.591 -4.435 1.00 91.81 92 ALA A CA 1
ATOM 672 C C . ALA A 1 92 ? 4.881 9.937 -4.694 1.00 91.81 92 ALA A C 1
ATOM 674 O O . ALA A 1 92 ? 5.458 10.119 -5.766 1.00 91.81 92 ALA A O 1
ATOM 675 N N . THR A 1 93 ? 5.388 9.139 -3.752 1.00 92.88 93 THR A N 1
ATOM 676 C CA . THR A 1 93 ? 6.647 8.402 -3.916 1.00 92.88 93 THR A CA 1
ATOM 677 C C . THR A 1 93 ? 6.536 7.321 -4.986 1.00 92.88 93 THR A C 1
ATOM 679 O O . THR A 1 93 ? 7.471 7.177 -5.770 1.00 92.88 93 THR A O 1
ATOM 682 N N . LEU A 1 94 ? 5.405 6.614 -5.090 1.00 91.06 94 LEU A N 1
ATOM 683 C CA . LEU A 1 94 ? 5.164 5.663 -6.179 1.00 91.06 94 LEU A CA 1
ATOM 684 C C . LEU A 1 94 ? 5.225 6.352 -7.546 1.00 91.06 94 LEU A C 1
ATOM 686 O O . LEU A 1 94 ? 5.983 5.923 -8.414 1.00 91.06 94 LEU A O 1
ATOM 690 N N . LEU A 1 95 ? 4.494 7.456 -7.721 1.00 90.75 95 LEU A N 1
ATOM 691 C CA . LEU A 1 95 ? 4.513 8.232 -8.964 1.00 90.75 95 LEU A CA 1
ATOM 692 C C . LEU A 1 95 ? 5.905 8.777 -9.281 1.00 90.75 95 LEU A C 1
ATOM 694 O O . LEU A 1 95 ? 6.336 8.719 -10.433 1.00 90.75 95 LEU A O 1
ATOM 698 N N . LEU A 1 96 ? 6.625 9.269 -8.270 1.00 92.69 96 LEU A N 1
ATOM 699 C CA . LEU A 1 96 ? 8.000 9.729 -8.424 1.00 92.69 96 LEU A CA 1
ATOM 700 C C . LEU A 1 96 ? 8.903 8.592 -8.910 1.00 92.69 96 LEU A C 1
ATOM 702 O O . LEU A 1 96 ? 9.614 8.764 -9.892 1.00 92.69 96 LEU A O 1
ATOM 706 N N . VAL A 1 97 ? 8.853 7.427 -8.267 1.00 92.62 97 VAL A N 1
ATOM 707 C CA . VAL A 1 97 ? 9.670 6.258 -8.618 1.00 92.62 97 VAL A CA 1
ATOM 708 C C . VAL A 1 97 ? 9.384 5.771 -10.039 1.00 92.62 97 VAL A C 1
ATOM 710 O O . VAL A 1 97 ? 10.328 5.526 -10.790 1.00 92.62 97 VAL A O 1
ATOM 713 N N . LEU A 1 98 ? 8.112 5.687 -10.435 1.00 89.88 98 LEU A N 1
ATOM 714 C CA . LEU A 1 98 ? 7.730 5.317 -11.801 1.00 89.88 98 LEU A CA 1
ATOM 715 C C . LEU A 1 98 ? 8.200 6.368 -12.816 1.00 89.88 98 LEU A C 1
ATOM 717 O O . LEU A 1 98 ? 8.768 6.017 -13.847 1.00 89.88 98 LEU A O 1
ATOM 721 N N . SER A 1 99 ? 8.059 7.656 -12.494 1.00 90.38 99 SER A N 1
ATOM 722 C CA . SER A 1 99 ? 8.544 8.746 -13.351 1.00 90.38 99 SER A CA 1
ATOM 723 C C . SER A 1 99 ? 10.064 8.698 -13.518 1.00 90.38 99 SER A C 1
ATOM 725 O O . SER A 1 99 ? 10.571 8.834 -14.628 1.00 90.38 99 SER A O 1
ATOM 727 N N . LEU A 1 100 ? 10.807 8.455 -12.433 1.00 91.12 100 LEU A N 1
ATOM 728 C CA . LEU A 1 100 ? 12.261 8.303 -12.474 1.00 91.12 100 LEU A CA 1
ATOM 729 C C . LEU A 1 100 ? 12.680 7.075 -13.289 1.00 91.12 100 LEU A C 1
ATOM 731 O O . LEU A 1 100 ? 13.662 7.156 -14.024 1.00 91.12 100 LEU A O 1
ATOM 735 N N . ALA A 1 101 ? 11.941 5.967 -13.198 1.00 90.00 101 ALA A N 1
ATOM 736 C CA . ALA A 1 101 ? 12.195 4.780 -14.009 1.00 90.00 101 ALA A CA 1
ATOM 737 C C . ALA A 1 101 ? 12.067 5.089 -15.510 1.00 90.00 101 ALA A C 1
ATOM 739 O O . ALA A 1 101 ? 12.950 4.717 -16.279 1.00 90.00 101 ALA A O 1
ATOM 740 N N . VAL A 1 102 ? 11.025 5.821 -15.916 1.00 88.38 102 VAL A N 1
ATOM 741 C CA . VAL A 1 102 ? 10.810 6.229 -17.318 1.00 88.38 102 VAL A CA 1
ATOM 742 C C . VAL A 1 102 ? 11.866 7.233 -17.790 1.00 88.38 102 VAL A C 1
ATOM 744 O O . VAL A 1 102 ? 12.402 7.092 -18.885 1.00 88.38 102 VAL A O 1
ATOM 747 N N . ILE A 1 103 ? 12.202 8.234 -16.969 1.00 87.38 103 ILE A N 1
ATOM 748 C CA . ILE A 1 103 ? 13.120 9.319 -17.356 1.00 87.38 103 ILE A CA 1
ATOM 749 C C . ILE A 1 103 ? 14.582 8.851 -17.395 1.00 87.38 103 ILE A C 1
ATOM 751 O O . ILE A 1 103 ? 15.310 9.186 -18.327 1.00 87.38 103 ILE A O 1
ATOM 755 N N . TYR A 1 104 ? 15.034 8.116 -16.375 1.00 87.44 104 TYR A N 1
ATOM 756 C CA . TYR A 1 104 ? 16.453 7.784 -16.195 1.00 87.44 104 TYR A CA 1
ATOM 757 C C . TYR A 1 104 ? 16.823 6.371 -16.650 1.00 87.44 104 TYR A C 1
ATOM 759 O O . TYR A 1 104 ? 18.002 6.109 -16.887 1.00 87.44 104 TYR A O 1
ATOM 767 N N . VAL A 1 105 ? 15.852 5.4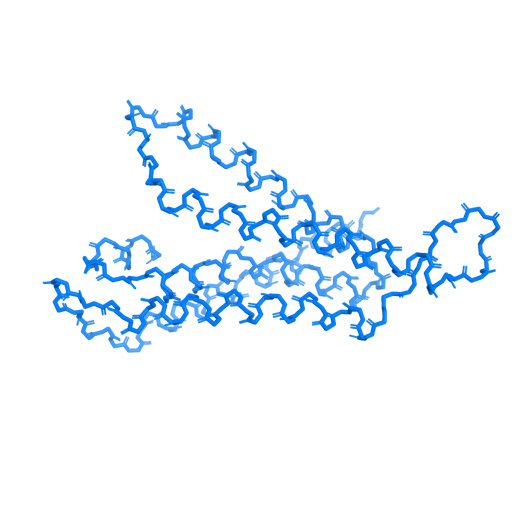59 -16.775 1.00 88.62 105 VAL A N 1
ATOM 768 C CA . VAL A 1 105 ? 16.089 4.071 -17.206 1.00 88.62 105 VAL A CA 1
ATOM 769 C C . VAL A 1 105 ? 15.11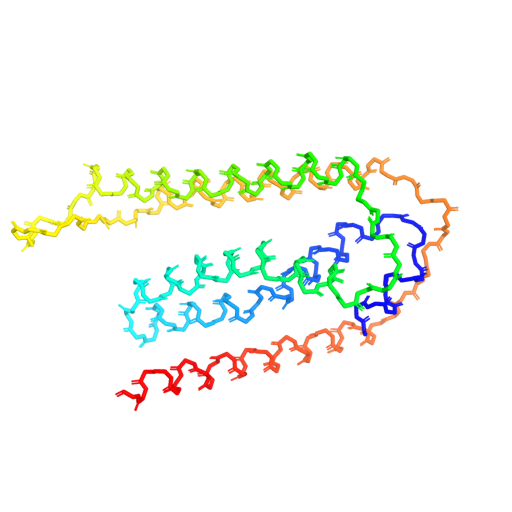4 3.663 -18.326 1.00 88.62 105 VAL A C 1
ATOM 771 O O . VAL A 1 105 ? 14.376 2.683 -18.174 1.00 88.62 105 VAL A O 1
ATOM 774 N N . PRO A 1 106 ? 15.092 4.391 -19.461 1.00 85.88 106 PRO A N 1
ATOM 775 C CA . PRO A 1 106 ? 14.180 4.092 -20.559 1.00 85.88 106 PRO A CA 1
ATOM 776 C C . PRO A 1 106 ? 14.538 2.774 -21.260 1.00 85.88 106 PRO A C 1
ATOM 778 O O . PRO A 1 106 ? 15.713 2.418 -21.413 1.00 85.88 106 PRO A O 1
ATOM 781 N N . VAL A 1 107 ? 13.522 2.053 -21.732 1.00 82.50 107 VAL A N 1
ATOM 782 C CA . VAL A 1 107 ? 13.689 0.893 -22.617 1.00 82.50 107 VAL A CA 1
ATOM 783 C C . VAL A 1 107 ? 13.771 1.397 -24.054 1.00 82.50 107 VAL A C 1
ATOM 785 O O . VAL A 1 107 ? 12.799 1.890 -24.608 1.00 82.50 107 VAL A O 1
ATOM 788 N N . ALA A 1 108 ? 14.954 1.295 -24.659 1.00 66.56 108 ALA A N 1
ATOM 789 C CA . ALA A 1 108 ? 15.292 1.978 -25.910 1.00 66.56 108 ALA A CA 1
ATOM 790 C C . ALA A 1 108 ? 14.606 1.449 -27.192 1.00 66.56 108 ALA A C 1
ATOM 792 O O . ALA A 1 108 ? 14.957 1.913 -28.273 1.00 66.56 108 ALA A O 1
ATOM 793 N N . ASP A 1 109 ? 13.674 0.495 -27.109 1.00 63.19 109 ASP A N 1
ATOM 794 C CA . ASP A 1 109 ? 13.283 -0.317 -28.276 1.00 63.19 109 ASP A CA 1
ATOM 795 C C . ASP A 1 109 ? 11.874 -0.050 -28.831 1.00 63.19 109 ASP A C 1
ATOM 797 O O . ASP A 1 109 ? 11.495 -0.600 -29.864 1.00 63.19 109 ASP A O 1
ATOM 801 N N . THR A 1 110 ? 11.094 0.839 -28.213 1.00 59.03 110 THR A N 1
ATOM 802 C CA . THR A 1 110 ? 9.744 1.152 -28.699 1.00 59.03 110 THR A CA 1
ATOM 803 C C . THR A 1 110 ? 9.688 2.605 -29.152 1.00 59.03 110 THR A C 1
ATOM 805 O O . THR A 1 110 ? 9.645 3.523 -28.340 1.00 59.03 110 THR A O 1
ATOM 808 N N . ALA A 1 111 ? 9.656 2.829 -30.469 1.00 57.94 111 ALA A N 1
ATOM 809 C CA . ALA A 1 111 ? 9.741 4.146 -31.117 1.00 57.94 111 ALA A CA 1
ATOM 810 C C . ALA A 1 111 ? 8.674 5.188 -30.691 1.00 57.94 111 ALA A C 1
ATOM 812 O O . ALA A 1 111 ? 8.737 6.320 -31.154 1.00 57.94 111 ALA A O 1
ATOM 813 N N . ASN A 1 112 ? 7.713 4.819 -29.833 1.00 60.09 112 ASN A N 1
ATOM 814 C CA . ASN A 1 112 ? 6.667 5.684 -29.279 1.00 60.09 112 ASN A CA 1
ATOM 815 C C . ASN A 1 112 ? 6.201 5.289 -27.855 1.00 60.09 112 ASN A C 1
ATOM 817 O O . ASN A 1 112 ? 5.193 5.830 -27.402 1.00 60.09 112 ASN A O 1
ATOM 821 N N . ALA A 1 113 ? 6.867 4.361 -27.150 1.00 65.12 113 ALA A N 1
ATOM 822 C CA . ALA A 1 113 ? 6.431 3.964 -25.803 1.00 65.12 113 ALA A CA 1
ATOM 823 C C . ALA A 1 113 ? 7.295 4.625 -24.722 1.00 65.12 113 ALA A C 1
ATOM 825 O O . ALA A 1 113 ? 8.523 4.646 -24.811 1.00 65.12 113 ALA A O 1
ATOM 826 N N . LEU A 1 114 ? 6.641 5.192 -23.706 1.00 72.94 114 LEU A N 1
ATOM 827 C CA . LEU A 1 114 ? 7.277 5.792 -22.530 1.00 72.94 114 LEU A CA 1
ATOM 828 C C . LEU A 1 114 ? 7.568 4.701 -21.490 1.00 72.94 114 LEU A C 1
ATOM 830 O O . LEU A 1 114 ? 7.089 4.766 -20.358 1.00 72.94 114 LEU A O 1
ATOM 834 N N . ASP A 1 115 ? 8.349 3.697 -21.888 1.00 79.75 115 ASP A N 1
ATOM 835 C CA . ASP A 1 115 ? 8.611 2.519 -21.062 1.00 79.75 115 ASP A CA 1
ATOM 836 C C . ASP A 1 115 ? 9.895 2.706 -20.250 1.00 79.75 115 ASP A C 1
ATOM 838 O O . ASP A 1 115 ? 10.964 3.013 -20.784 1.00 79.75 115 ASP A O 1
ATOM 842 N N . GLY A 1 116 ? 9.797 2.493 -18.938 1.00 83.12 116 GLY A N 1
ATOM 843 C CA . GLY A 1 116 ? 10.908 2.590 -17.994 1.00 83.12 116 GLY A CA 1
ATOM 844 C C . GLY A 1 116 ? 11.139 1.284 -17.248 1.00 83.12 116 GLY A C 1
ATOM 845 O O . GLY A 1 116 ? 10.195 0.560 -16.939 1.00 83.12 116 GLY A O 1
ATOM 846 N N . ARG A 1 117 ? 12.394 0.980 -16.903 1.00 84.56 117 ARG A N 1
ATOM 847 C CA . ARG A 1 117 ? 12.716 -0.188 -16.065 1.00 84.56 117 ARG A CA 1
ATOM 848 C C . ARG A 1 117 ? 12.794 0.202 -14.599 1.00 84.56 117 ARG A C 1
ATOM 850 O O . ARG A 1 117 ? 13.634 1.010 -14.199 1.00 84.56 117 ARG A O 1
ATOM 857 N N . LEU A 1 118 ? 11.971 -0.445 -13.777 1.00 86.50 118 LEU A N 1
ATOM 858 C CA . LEU A 1 118 ? 12.064 -0.331 -12.328 1.00 86.50 118 LEU A CA 1
ATOM 859 C C . LEU A 1 118 ? 13.325 -1.061 -11.841 1.00 86.50 118 LEU A C 1
ATOM 861 O O . LEU A 1 118 ? 13.397 -2.289 -11.847 1.00 86.50 118 LEU A O 1
ATOM 865 N N . THR A 1 119 ? 14.345 -0.309 -11.433 1.00 89.81 119 THR A N 1
ATOM 866 C CA . THR A 1 119 ? 15.572 -0.897 -10.880 1.00 89.81 119 THR A CA 1
ATOM 867 C C . THR A 1 119 ? 15.405 -1.205 -9.389 1.00 89.81 119 THR A C 1
ATOM 869 O O . THR A 1 119 ? 14.639 -0.521 -8.703 1.00 89.81 119 THR A O 1
ATOM 872 N N . PRO A 1 120 ? 16.163 -2.170 -8.831 1.00 89.69 120 PRO A N 1
ATOM 873 C CA . PRO A 1 120 ? 16.136 -2.447 -7.394 1.00 89.69 120 PRO A CA 1
ATOM 874 C C . PRO A 1 120 ? 16.414 -1.206 -6.535 1.00 89.69 120 PRO A C 1
ATOM 876 O O . PRO A 1 120 ? 15.789 -1.027 -5.497 1.00 89.69 120 PRO A O 1
ATOM 879 N N . GLY A 1 121 ? 17.298 -0.310 -6.990 1.00 91.06 121 GLY A N 1
ATOM 880 C CA . GLY A 1 121 ? 17.596 0.942 -6.289 1.00 91.06 121 GLY A CA 1
ATOM 881 C C . GLY A 1 121 ? 16.387 1.876 -6.177 1.00 91.06 121 GLY A C 1
ATOM 882 O O . GLY A 1 121 ? 16.156 2.454 -5.120 1.00 91.06 121 GLY A O 1
ATOM 883 N N . LEU A 1 122 ? 15.581 1.978 -7.235 1.00 90.31 122 LEU A N 1
ATOM 884 C CA . LEU A 1 122 ? 14.336 2.749 -7.210 1.00 90.31 122 LEU A CA 1
ATOM 885 C C . LEU A 1 122 ? 13.265 2.064 -6.349 1.00 90.31 122 LEU A C 1
ATOM 887 O O . LEU A 1 122 ? 12.572 2.733 -5.585 1.00 90.31 122 LEU A O 1
ATOM 891 N N . ALA A 1 123 ? 13.171 0.733 -6.407 1.00 89.38 123 ALA A N 1
ATOM 892 C CA . ALA A 1 123 ? 12.253 -0.037 -5.566 1.00 89.38 123 ALA A CA 1
ATOM 893 C C . ALA A 1 123 ? 12.579 0.090 -4.064 1.00 89.38 123 ALA A C 1
ATOM 895 O O . ALA A 1 123 ? 11.667 0.129 -3.237 1.00 89.38 123 ALA A O 1
ATOM 896 N N . LEU A 1 124 ? 13.860 0.231 -3.700 1.00 93.00 124 LEU A N 1
ATOM 897 C CA . LEU A 1 124 ? 14.283 0.457 -2.313 1.00 93.00 124 LEU A CA 1
ATOM 898 C C . LEU A 1 124 ? 13.728 1.755 -1.718 1.00 93.00 124 LEU A C 1
ATOM 900 O O . LEU A 1 124 ? 13.544 1.811 -0.507 1.00 93.00 124 LEU A O 1
ATOM 904 N N . LEU A 1 125 ? 13.415 2.772 -2.528 1.00 92.62 125 LEU A N 1
ATOM 905 C CA . LEU A 1 125 ? 12.769 3.990 -2.028 1.00 92.62 125 LEU A CA 1
ATOM 906 C C . LEU A 1 125 ? 11.351 3.705 -1.515 1.00 92.62 125 LEU A C 1
ATOM 908 O O . LEU A 1 125 ? 10.967 4.214 -0.464 1.00 92.62 125 LEU A O 1
ATOM 912 N N . LEU A 1 126 ? 10.600 2.848 -2.215 1.00 91.38 126 LEU A N 1
ATOM 913 C CA . LEU A 1 126 ? 9.253 2.438 -1.805 1.00 91.38 126 LEU A CA 1
ATOM 914 C C . LEU A 1 126 ? 9.302 1.585 -0.537 1.00 91.38 126 LEU A C 1
ATOM 916 O O . LEU A 1 126 ? 8.586 1.854 0.427 1.00 91.38 126 LEU A O 1
ATOM 920 N N . VAL A 1 127 ? 10.198 0.595 -0.513 1.00 91.31 127 VAL A N 1
ATOM 921 C CA . VAL A 1 127 ? 10.391 -0.275 0.657 1.00 91.31 127 VAL A CA 1
ATOM 922 C C . VAL A 1 127 ? 10.895 0.528 1.858 1.00 91.31 127 VAL A C 1
ATOM 924 O O . VAL A 1 127 ? 10.433 0.317 2.976 1.00 91.31 127 VAL A O 1
ATOM 927 N N . GLY A 1 128 ? 11.801 1.481 1.638 1.00 92.75 128 GLY A N 1
ATOM 928 C CA . GLY A 1 128 ? 12.331 2.361 2.676 1.00 92.75 128 GLY A CA 1
ATOM 929 C C . GLY A 1 128 ? 11.258 3.257 3.291 1.00 92.75 128 GLY A C 1
ATOM 930 O O . GLY A 1 128 ? 11.193 3.367 4.515 1.00 92.75 128 GLY A O 1
ATOM 931 N N . LEU A 1 129 ? 10.376 3.841 2.473 1.00 91.75 129 LEU A N 1
ATOM 932 C CA . LEU A 1 129 ? 9.246 4.631 2.969 1.00 91.75 129 LEU A CA 1
ATOM 933 C C . LEU A 1 129 ? 8.273 3.777 3.793 1.00 91.75 129 LEU A C 1
ATOM 935 O O . LEU A 1 129 ? 7.840 4.203 4.862 1.00 91.75 129 LEU A O 1
ATOM 939 N N . TYR A 1 130 ? 7.968 2.560 3.336 1.00 88.88 130 TYR A N 1
ATOM 940 C CA . TYR A 1 130 ? 7.138 1.632 4.102 1.00 88.88 130 TYR A CA 1
ATOM 941 C C . TYR A 1 130 ? 7.803 1.227 5.429 1.00 88.88 130 TYR A C 1
ATOM 943 O O . TYR A 1 130 ? 7.151 1.196 6.471 1.00 88.88 130 TYR A O 1
ATOM 951 N N . GLY A 1 131 ? 9.119 0.996 5.425 1.00 89.06 131 GLY A N 1
ATOM 952 C CA . GLY A 1 131 ? 9.892 0.748 6.642 1.00 89.06 131 GLY A CA 1
ATOM 953 C C . GLY A 1 131 ? 9.831 1.919 7.627 1.00 89.06 131 GLY A C 1
ATOM 954 O O . GLY A 1 131 ? 9.641 1.704 8.822 1.00 89.06 131 GLY A O 1
ATOM 955 N N . LEU A 1 132 ? 9.920 3.157 7.131 1.00 89.19 132 LEU A N 1
ATOM 956 C CA . LEU A 1 132 ? 9.753 4.365 7.943 1.00 89.19 132 LEU A CA 1
ATOM 957 C C . LEU A 1 132 ? 8.341 4.463 8.541 1.00 89.19 132 LEU A C 1
ATOM 959 O O . LEU A 1 132 ? 8.205 4.785 9.719 1.00 89.19 132 LEU A O 1
ATOM 963 N N . TYR A 1 133 ? 7.305 4.154 7.759 1.00 85.25 133 TYR A N 1
ATOM 964 C CA . TYR A 1 133 ? 5.920 4.115 8.233 1.00 85.25 133 TYR A CA 1
ATOM 965 C C . TYR A 1 133 ? 5.742 3.124 9.393 1.00 85.25 133 TYR A C 1
ATOM 967 O O . TYR A 1 133 ? 5.214 3.490 10.444 1.00 85.25 133 TYR A O 1
ATOM 975 N N . ILE A 1 134 ? 6.258 1.899 9.245 1.00 83.12 134 ILE A N 1
ATOM 976 C CA . ILE A 1 134 ? 6.221 0.882 10.305 1.00 83.12 134 ILE A CA 1
ATOM 977 C C . ILE A 1 134 ? 7.037 1.316 11.524 1.00 83.12 134 ILE A C 1
ATOM 979 O O . ILE A 1 134 ? 6.593 1.121 12.651 1.00 83.12 134 ILE A O 1
ATOM 983 N N . PHE A 1 135 ? 8.205 1.929 11.325 1.00 84.06 135 PHE A N 1
ATOM 984 C CA . PHE A 1 135 ? 9.031 2.426 12.425 1.00 84.06 135 PHE A CA 1
ATOM 985 C C . PHE A 1 135 ? 8.310 3.501 13.248 1.00 84.06 135 PHE A C 1
ATOM 987 O O . PHE A 1 135 ? 8.320 3.438 14.475 1.00 84.06 135 PHE A O 1
ATOM 994 N N . ILE A 1 136 ? 7.654 4.458 12.587 1.00 81.94 136 ILE A N 1
ATOM 995 C CA . ILE A 1 136 ? 6.887 5.514 13.260 1.00 81.94 136 ILE A CA 1
ATOM 996 C C . ILE A 1 136 ? 5.697 4.918 14.014 1.00 81.94 136 ILE A C 1
ATOM 998 O O . ILE A 1 136 ? 5.468 5.282 15.162 1.00 81.94 136 ILE A O 1
ATOM 1002 N N . GLN A 1 137 ? 4.971 3.971 13.414 1.00 76.44 137 GLN A N 1
ATOM 1003 C CA . GLN A 1 137 ? 3.909 3.259 14.128 1.00 76.44 137 GLN A CA 1
ATOM 1004 C C . GLN A 1 137 ? 4.437 2.480 15.333 1.00 76.44 137 GLN A C 1
ATOM 1006 O O . GLN A 1 137 ? 3.815 2.484 16.389 1.00 76.44 137 GLN A O 1
ATOM 1011 N N . TYR A 1 138 ? 5.583 1.818 15.198 1.00 76.94 138 TYR A N 1
ATOM 1012 C CA . TYR A 1 138 ? 6.197 1.094 16.303 1.00 76.94 138 TYR A CA 1
ATOM 1013 C C . TYR A 1 138 ? 6.590 2.033 17.449 1.00 76.94 138 TYR A C 1
ATOM 1015 O O . TYR A 1 138 ? 6.323 1.714 18.604 1.00 76.94 138 TYR A O 1
ATOM 1023 N N . ALA A 1 139 ? 7.183 3.191 17.144 1.00 78.94 139 ALA A N 1
ATOM 1024 C CA . ALA A 1 139 ? 7.530 4.192 18.150 1.00 78.94 139 ALA A CA 1
ATOM 1025 C C . ALA A 1 139 ? 6.287 4.665 18.925 1.00 78.94 139 ALA A C 1
ATOM 1027 O O . ALA A 1 139 ? 6.277 4.606 20.153 1.00 78.94 139 ALA A O 1
ATOM 1028 N N . ASP A 1 140 ? 5.210 5.007 18.213 1.00 72.62 140 ASP A N 1
ATOM 1029 C CA . ASP A 1 140 ? 3.915 5.347 18.813 1.00 72.62 140 ASP A CA 1
ATOM 1030 C C . ASP A 1 140 ? 3.343 4.210 19.677 1.00 72.62 140 ASP A C 1
ATOM 1032 O O . ASP A 1 140 ? 2.780 4.452 20.744 1.00 72.62 140 ASP A O 1
ATOM 1036 N N . ALA A 1 141 ? 3.476 2.957 19.229 1.00 69.50 141 ALA A N 1
ATOM 1037 C CA . ALA A 1 141 ? 2.973 1.798 19.962 1.00 69.50 141 ALA A CA 1
ATOM 1038 C C . ALA A 1 141 ? 3.727 1.556 21.273 1.00 69.50 141 ALA A C 1
ATOM 1040 O O . ALA A 1 141 ? 3.119 1.139 22.256 1.00 69.50 141 ALA A O 1
ATOM 1041 N N . VAL A 1 142 ? 5.041 1.790 21.288 1.00 72.25 142 VAL A N 1
ATOM 1042 C CA . VAL A 1 142 ? 5.889 1.595 22.475 1.00 72.25 142 VAL A CA 1
ATOM 1043 C C . VAL A 1 142 ? 5.602 2.642 23.550 1.00 72.25 142 VAL A C 1
ATOM 1045 O O . VAL A 1 142 ? 5.683 2.334 24.737 1.00 72.25 142 VAL A O 1
ATOM 1048 N N . GLU A 1 143 ? 5.255 3.864 23.154 1.00 68.94 143 GLU A N 1
ATOM 1049 C CA . GLU A 1 143 ? 4.921 4.948 24.086 1.00 68.94 143 GLU A CA 1
ATOM 1050 C C . GLU A 1 143 ? 3.517 4.818 24.688 1.00 68.94 143 GLU A C 1
ATOM 1052 O O . GLU A 1 143 ? 3.169 5.518 25.642 1.00 68.94 143 GLU A O 1
ATOM 1057 N N . TYR A 1 144 ? 2.704 3.906 24.165 1.00 67.75 144 TYR A N 1
ATOM 1058 C CA . TYR A 1 144 ? 1.331 3.763 24.591 1.00 67.75 144 TYR A CA 1
ATOM 1059 C C . TYR A 1 144 ? 1.194 2.911 25.864 1.00 67.75 144 TYR A C 1
ATOM 1061 O O . TYR A 1 144 ? 1.624 1.758 25.927 1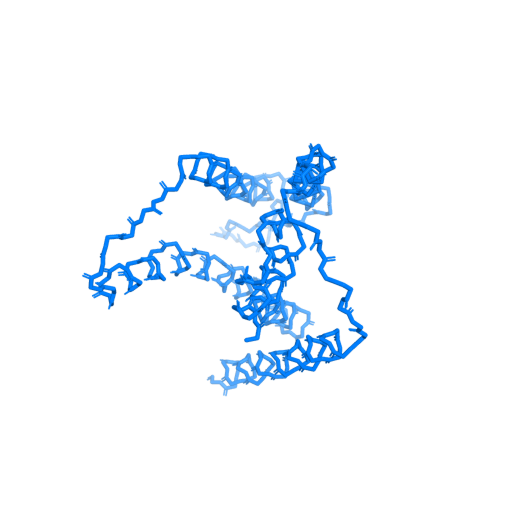.00 67.75 144 TYR A O 1
ATOM 1069 N N . VAL A 1 145 ? 0.483 3.447 26.861 1.00 61.53 145 VAL A N 1
ATOM 1070 C CA . VAL A 1 145 ? 0.114 2.735 28.094 1.00 61.53 145 VAL A CA 1
ATOM 1071 C C . VAL A 1 145 ? -1.383 2.396 28.063 1.00 61.53 145 VAL A C 1
ATOM 1073 O O . VAL A 1 145 ? -2.199 3.316 28.094 1.00 61.53 145 VAL A O 1
ATOM 1076 N N . PRO A 1 146 ? -1.774 1.109 28.013 1.00 58.78 146 PRO A N 1
ATOM 1077 C CA . PRO A 1 146 ? -3.180 0.719 28.002 1.00 58.78 146 PRO A CA 1
ATOM 1078 C C . PRO A 1 146 ? -3.891 1.012 29.315 1.00 58.78 146 PRO A C 1
ATOM 1080 O O . PRO A 1 146 ? -3.439 0.628 30.391 1.00 58.78 146 PRO A O 1
ATOM 1083 N N . GLU A 1 147 ? -5.046 1.672 29.196 1.00 57.03 147 GLU A N 1
ATOM 1084 C CA . GLU A 1 147 ? -5.961 1.937 30.309 1.00 57.03 147 GLU A CA 1
ATOM 1085 C C . GLU A 1 147 ? -6.608 0.644 30.830 1.00 57.03 147 GLU A C 1
ATOM 1087 O O . GLU A 1 147 ? -6.989 0.570 31.999 1.00 57.03 147 GLU A O 1
ATOM 1092 N N . VAL A 1 148 ? -6.702 -0.395 29.988 1.00 58.06 148 VAL A N 1
ATOM 1093 C CA . VAL A 1 148 ? -7.287 -1.696 30.338 1.00 58.06 148 VAL A CA 1
ATOM 1094 C C . VAL A 1 148 ? -6.284 -2.826 30.068 1.00 58.06 148 VAL A C 1
ATOM 1096 O O . VAL A 1 148 ? -5.728 -2.899 28.972 1.00 58.06 148 VAL A O 1
ATOM 1099 N N . PRO A 1 149 ?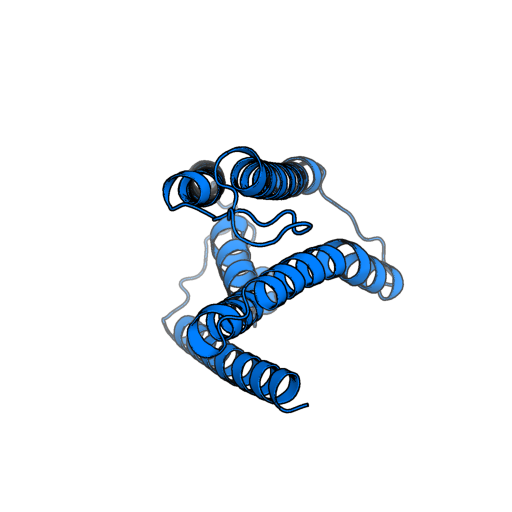 -6.051 -3.742 31.031 1.00 54.03 149 PRO A N 1
ATOM 1100 C CA . PRO A 1 149 ? -5.169 -4.887 30.834 1.00 54.03 149 PRO A CA 1
ATOM 1101 C C . PRO A 1 149 ? -5.621 -5.760 29.662 1.00 54.03 149 PRO A C 1
ATOM 1103 O O . PRO A 1 149 ? -6.768 -6.205 29.603 1.00 54.03 149 PRO A O 1
ATOM 1106 N N . VAL A 1 150 ? -4.692 -6.030 28.750 1.00 56.62 150 VAL A N 1
ATOM 1107 C CA . VAL A 1 150 ? -4.936 -6.844 27.561 1.00 56.62 150 VAL A CA 1
ATOM 1108 C C . VAL A 1 150 ? -5.118 -8.318 27.960 1.00 56.62 150 VAL A C 1
ATOM 1110 O O . VAL A 1 150 ? -4.237 -8.864 28.628 1.00 56.62 150 VAL A O 1
ATOM 1113 N N . PRO A 1 151 ? -6.219 -8.992 27.574 1.00 52.19 151 PRO A N 1
ATOM 1114 C CA . PRO A 1 151 ? -6.404 -10.411 27.866 1.00 52.19 151 PRO A CA 1
ATOM 1115 C C . PRO A 1 151 ? -5.370 -11.276 27.131 1.00 52.19 151 PRO A C 1
ATOM 1117 O O . PRO A 1 151 ? -5.095 -11.049 25.952 1.00 52.19 151 PRO A O 1
ATOM 1120 N N . ASP A 1 152 ? -4.850 -12.309 27.798 1.00 56.84 152 ASP A N 1
ATOM 1121 C CA . ASP A 1 152 ? -4.010 -13.326 27.158 1.00 56.84 152 ASP A CA 1
ATOM 1122 C C . ASP A 1 152 ? -4.855 -14.162 26.181 1.00 56.84 152 ASP A C 1
ATOM 1124 O O . ASP A 1 152 ? -5.716 -14.958 26.572 1.00 56.84 152 ASP A O 1
ATOM 1128 N N . VAL A 1 153 ? -4.647 -13.935 24.885 1.00 56.91 153 VAL A N 1
ATOM 1129 C CA . VAL A 1 153 ? -5.302 -14.672 23.804 1.00 56.91 153 VAL A CA 1
ATOM 1130 C C . VAL A 1 153 ? -4.411 -15.843 23.386 1.00 56.91 153 VAL A C 1
ATOM 1132 O O . VAL A 1 153 ? -3.404 -15.672 22.704 1.00 56.91 153 VAL A O 1
ATOM 1135 N N . GLY A 1 154 ? -4.791 -17.064 23.785 1.00 63.91 154 GLY A N 1
ATOM 1136 C CA . GLY A 1 154 ? -4.067 -18.296 23.429 1.00 63.91 154 GLY A CA 1
ATOM 1137 C C . GLY A 1 154 ? -3.963 -18.539 21.911 1.00 63.91 154 GLY A C 1
ATOM 1138 O O . GLY A 1 154 ? -4.571 -17.840 21.121 1.00 63.91 154 GLY A O 1
ATOM 1139 N N . GLY A 1 155 ? -3.248 -19.573 21.454 1.00 65.06 155 GLY A N 1
ATOM 1140 C CA . GLY A 1 155 ? -2.858 -19.747 20.034 1.00 65.06 155 GLY A CA 1
ATOM 1141 C C . GLY A 1 155 ? -3.956 -20.010 18.977 1.00 65.06 155 GLY A C 1
ATOM 1142 O O . GLY A 1 155 ? -3.649 -20.118 17.791 1.00 65.06 155 GLY A O 1
ATOM 1143 N N . ARG A 1 156 ? -5.235 -20.130 19.355 1.00 67.31 156 ARG A N 1
ATOM 1144 C CA . ARG A 1 156 ? -6.344 -20.443 18.423 1.00 67.31 156 ARG A CA 1
ATOM 1145 C C . ARG A 1 156 ? -6.667 -19.334 17.396 1.00 67.31 156 ARG A C 1
ATOM 1147 O O . ARG A 1 156 ? -6.876 -19.693 16.237 1.00 67.31 156 ARG A O 1
ATOM 1154 N N . PRO A 1 157 ? -6.675 -18.031 17.744 1.00 66.00 157 PRO A N 1
ATOM 1155 C CA . PRO A 1 157 ? -6.914 -16.936 16.802 1.00 66.00 157 PRO A CA 1
ATOM 1156 C C . PRO A 1 157 ? -5.853 -16.856 15.695 1.00 66.00 157 PRO A C 1
ATOM 1158 O O . PRO A 1 157 ? -6.175 -16.545 14.550 1.00 66.00 157 PRO A O 1
ATOM 1161 N N . TRP A 1 158 ? -4.603 -17.222 16.002 1.00 65.75 158 TRP A N 1
ATOM 1162 C CA . TRP A 1 158 ? -3.512 -17.282 15.024 1.00 65.75 158 TRP A CA 1
ATOM 1163 C C . TRP A 1 158 ? -3.745 -18.346 13.949 1.00 65.75 158 TRP A C 1
ATOM 1165 O O . TRP A 1 158 ? -3.499 -18.100 12.770 1.00 65.75 158 TRP A O 1
ATOM 1175 N N . LEU A 1 159 ? -4.288 -19.509 14.326 1.00 72.94 159 LEU A N 1
ATOM 1176 C CA . LEU A 1 159 ? -4.654 -20.551 13.364 1.00 72.94 159 LEU A CA 1
ATOM 1177 C C . LEU A 1 159 ? -5.809 -20.112 12.460 1.00 72.94 159 LEU A C 1
ATOM 1179 O O . LEU A 1 159 ? -5.766 -20.354 11.255 1.00 72.94 159 LEU A O 1
ATOM 1183 N N . THR A 1 160 ? -6.822 -19.438 13.011 1.00 71.62 160 THR A N 1
ATOM 1184 C CA . THR A 1 160 ? -7.928 -18.907 12.200 1.00 71.62 160 THR A CA 1
ATOM 1185 C C . THR A 1 160 ? -7.472 -17.799 11.252 1.00 71.62 160 THR A C 1
ATOM 1187 O O . THR A 1 160 ? -7.930 -17.769 10.112 1.00 71.62 160 THR A O 1
ATOM 1190 N N . LEU A 1 161 ? -6.529 -16.946 11.673 1.00 67.44 161 LEU A N 1
ATOM 1191 C CA . LEU A 1 161 ? -5.910 -15.936 10.813 1.00 67.44 161 LEU A CA 1
ATOM 1192 C C . LEU A 1 161 ? -5.195 -16.602 9.629 1.00 67.44 161 LEU A C 1
ATOM 1194 O O . LEU A 1 161 ? -5.493 -16.293 8.477 1.00 67.44 161 LEU A O 1
ATOM 1198 N N . LEU A 1 162 ? -4.311 -17.566 9.905 1.00 71.94 162 LEU A N 1
ATOM 1199 C CA . LEU A 1 162 ? -3.569 -18.289 8.869 1.00 71.94 162 LEU A CA 1
ATOM 1200 C C . LEU A 1 162 ? -4.502 -19.011 7.889 1.00 71.94 162 LEU A C 1
ATOM 1202 O O . LEU A 1 162 ? -4.284 -18.954 6.680 1.00 71.94 162 LEU A O 1
ATOM 1206 N N . ALA A 1 163 ? -5.570 -19.636 8.391 1.00 77.12 163 ALA A N 1
ATOM 1207 C CA . ALA A 1 163 ? -6.570 -20.283 7.548 1.00 77.12 163 ALA A CA 1
ATOM 1208 C C . ALA A 1 163 ? -7.311 -19.279 6.645 1.00 77.12 163 ALA A C 1
ATOM 1210 O O . ALA A 1 163 ? -7.495 -19.552 5.458 1.00 77.12 163 ALA A O 1
ATOM 1211 N N . SER A 1 164 ? -7.696 -18.107 7.169 1.00 72.25 164 SER A N 1
ATOM 1212 C CA . SER A 1 164 ? -8.330 -17.057 6.355 1.00 72.25 164 SER A CA 1
ATOM 1213 C C . SER A 1 164 ? -7.390 -16.488 5.292 1.00 72.25 164 SER A C 1
ATOM 1215 O O . SER A 1 164 ? -7.814 -16.272 4.159 1.00 72.25 164 SER A O 1
ATOM 1217 N N . LEU A 1 165 ? -6.106 -16.330 5.621 1.00 71.81 165 LEU A N 1
ATOM 1218 C CA . LEU A 1 165 ? -5.089 -15.839 4.698 1.00 71.81 165 LEU A CA 1
ATOM 1219 C C . LEU A 1 165 ? -4.884 -16.822 3.535 1.00 71.81 165 LEU A C 1
ATOM 1221 O O . LEU A 1 165 ? -4.854 -16.424 2.374 1.00 71.81 165 LEU A O 1
ATOM 1225 N N . ALA A 1 166 ? -4.812 -18.122 3.835 1.00 75.06 166 ALA A N 1
ATOM 1226 C CA . ALA A 1 166 ? -4.681 -19.167 2.823 1.00 75.06 166 ALA A CA 1
ATOM 1227 C C . ALA A 1 166 ? -5.896 -19.217 1.880 1.00 75.06 166 ALA A C 1
ATOM 1229 O O . ALA A 1 166 ? -5.729 -19.328 0.666 1.00 75.06 166 ALA A O 1
ATOM 1230 N N . LEU A 1 167 ? -7.114 -19.087 2.419 1.00 80.38 167 LEU A N 1
ATOM 1231 C CA . LEU A 1 167 ? -8.337 -19.048 1.613 1.00 80.38 167 LEU A CA 1
ATOM 1232 C C . LEU A 1 167 ? -8.346 -17.853 0.647 1.00 80.38 167 LEU A C 1
ATOM 1234 O O . LEU A 1 167 ? -8.723 -17.996 -0.514 1.00 80.38 167 LEU A O 1
ATOM 1238 N N . VAL A 1 168 ? -7.894 -16.693 1.122 1.00 75.81 168 VAL A N 1
ATOM 1239 C CA . VAL A 1 168 ? -7.763 -15.470 0.325 1.00 75.81 168 VAL A CA 1
ATOM 1240 C C . VAL A 1 168 ? -6.791 -15.651 -0.843 1.00 75.81 168 VAL A C 1
ATOM 1242 O O . VAL A 1 168 ? -7.120 -15.266 -1.963 1.00 75.81 168 VAL A O 1
ATOM 1245 N N . VAL A 1 169 ? -5.631 -16.278 -0.616 1.00 73.25 169 VAL A N 1
ATOM 1246 C CA . VAL A 1 169 ? -4.649 -16.557 -1.681 1.00 73.25 169 VAL A CA 1
ATOM 1247 C C . VAL A 1 169 ? -5.254 -17.434 -2.772 1.00 73.25 169 VAL A C 1
ATOM 1249 O O . VAL A 1 169 ? -5.131 -17.117 -3.953 1.00 73.25 169 VAL A O 1
ATOM 1252 N N . VAL A 1 170 ? -5.953 -18.504 -2.382 1.00 78.44 170 VAL A N 1
ATOM 1253 C CA . VAL A 1 170 ? -6.620 -19.404 -3.335 1.00 78.44 170 VAL A CA 1
ATOM 1254 C C . VAL A 1 170 ? -7.693 -18.654 -4.129 1.00 78.44 170 VAL A C 1
ATOM 1256 O O . VAL A 1 170 ? -7.785 -18.809 -5.345 1.00 78.44 170 VAL A O 1
ATOM 1259 N N . GLY A 1 171 ? -8.486 -17.805 -3.467 1.00 76.44 171 GLY A N 1
ATOM 1260 C CA . GLY A 1 171 ? -9.489 -16.970 -4.130 1.00 76.44 171 GLY A CA 1
ATOM 1261 C C . GLY A 1 171 ? -8.880 -15.996 -5.143 1.00 76.44 171 GLY A C 1
ATOM 1262 O O . GLY A 1 171 ? -9.362 -15.909 -6.272 1.00 76.44 171 GLY A O 1
ATOM 1263 N N . ALA A 1 172 ? -7.796 -15.311 -4.770 1.00 67.75 172 ALA A N 1
ATOM 1264 C CA . ALA A 1 172 ? -7.076 -14.389 -5.645 1.00 67.75 172 ALA A CA 1
ATOM 1265 C C . ALA A 1 172 ? -6.501 -15.104 -6.879 1.00 67.75 172 ALA A C 1
ATOM 1267 O O . ALA A 1 172 ? -6.651 -14.619 -8.000 1.00 67.75 172 ALA A O 1
ATOM 1268 N N . GLU A 1 173 ? -5.907 -16.286 -6.697 1.00 73.25 173 GLU A N 1
ATOM 1269 C CA . GLU A 1 173 ? -5.383 -17.096 -7.798 1.00 73.25 173 GLU A CA 1
ATOM 1270 C C . GLU A 1 173 ? -6.483 -17.504 -8.789 1.00 73.25 173 GLU A C 1
ATOM 1272 O O . GLU A 1 173 ? -6.302 -17.385 -10.003 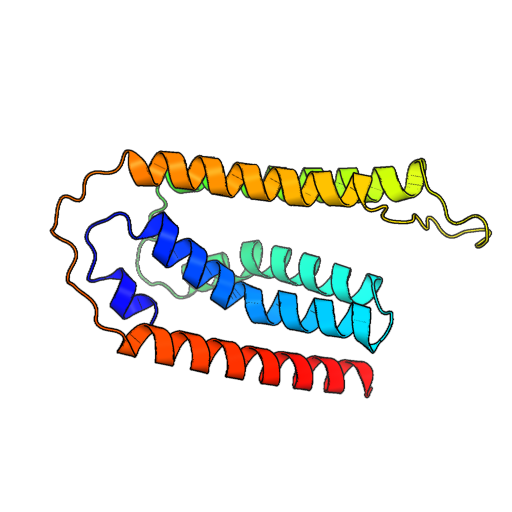1.00 73.25 173 GLU A O 1
ATOM 1277 N N . LEU A 1 174 ? -7.642 -17.949 -8.291 1.00 76.94 174 LEU A N 1
ATOM 1278 C CA . LEU A 1 174 ? -8.787 -18.311 -9.131 1.00 76.94 174 LEU A CA 1
ATOM 1279 C C . LEU A 1 174 ? -9.301 -17.119 -9.946 1.00 76.94 174 LEU A C 1
ATOM 1281 O O . LEU A 1 174 ? -9.651 -17.282 -11.115 1.00 76.94 174 LEU A O 1
ATOM 1285 N N . LEU A 1 175 ? -9.316 -15.928 -9.349 1.00 74.12 175 LEU A N 1
ATOM 1286 C CA . LEU A 1 175 ? -9.793 -14.706 -9.990 1.00 74.12 175 LEU A CA 1
ATOM 1287 C C . LEU A 1 175 ? -8.831 -14.239 -11.093 1.00 74.12 175 LEU A C 1
ATOM 1289 O O . LEU A 1 175 ? -9.276 -13.926 -12.195 1.00 74.12 175 LEU A O 1
ATOM 1293 N N . VAL A 1 176 ? -7.516 -14.288 -10.848 1.00 69.56 176 VAL A N 1
ATOM 1294 C CA . VAL A 1 176 ? -6.501 -13.996 -11.878 1.00 69.56 176 VAL A CA 1
ATOM 1295 C C . VAL A 1 176 ? -6.570 -15.011 -13.018 1.00 69.56 176 VAL A C 1
ATOM 1297 O O . VAL A 1 176 ? -6.573 -14.621 -14.182 1.00 69.56 176 VAL A O 1
ATOM 1300 N N . ARG A 1 177 ? -6.692 -16.309 -12.709 1.00 73.75 177 ARG A N 1
ATOM 1301 C CA . ARG A 1 177 ? -6.873 -17.353 -13.732 1.00 73.75 177 ARG A CA 1
ATOM 1302 C C . ARG A 1 177 ? -8.120 -17.109 -14.582 1.00 73.75 177 ARG A C 1
ATOM 1304 O O . ARG A 1 177 ? -8.071 -17.321 -15.788 1.00 73.75 177 ARG A O 1
ATOM 1311 N N . ALA A 1 178 ? -9.218 -16.660 -13.974 1.00 75.81 178 ALA A N 1
ATOM 1312 C CA . ALA A 1 178 ? -10.425 -16.300 -14.709 1.00 75.81 178 ALA A CA 1
ATOM 1313 C C . ALA A 1 178 ? -10.201 -15.074 -15.607 1.00 75.81 178 ALA A C 1
ATOM 1315 O O . ALA A 1 178 ? -10.635 -15.091 -16.749 1.00 75.81 178 ALA A O 1
ATOM 1316 N N . ALA A 1 179 ? -9.496 -14.047 -15.125 1.00 68.00 179 ALA A N 1
ATOM 1317 C CA . ALA A 1 179 ? -9.233 -12.826 -15.887 1.00 68.00 179 ALA A CA 1
ATOM 1318 C C . ALA A 1 179 ? -8.285 -13.037 -17.081 1.00 68.00 179 ALA A C 1
ATOM 1320 O O . ALA A 1 179 ? -8.489 -12.426 -18.121 1.00 68.00 179 ALA A O 1
ATOM 1321 N N . VAL A 1 180 ? -7.272 -13.899 -16.942 1.00 65.75 180 VAL A N 1
ATOM 1322 C CA . VAL A 1 180 ? -6.312 -14.231 -18.018 1.00 65.75 180 VAL A CA 1
ATOM 1323 C C . VAL A 1 180 ? -6.862 -15.303 -18.975 1.00 65.75 180 VAL A C 1
ATOM 1325 O O . VAL A 1 180 ? -6.367 -15.463 -20.085 1.00 65.75 180 VAL A O 1
ATOM 1328 N N . GLY A 1 181 ? -7.871 -16.066 -18.545 1.00 57.78 181 GLY A N 1
ATOM 1329 C CA . GLY A 1 181 ? -8.527 -17.101 -19.350 1.00 57.78 181 GLY A CA 1
ATOM 1330 C C . GLY A 1 181 ? -9.612 -16.596 -20.313 1.00 57.78 181 GLY A C 1
ATOM 1331 O O . GLY A 1 181 ? -10.180 -17.419 -21.033 1.00 57.78 181 GLY A O 1
ATOM 1332 N N . PHE A 1 182 ? -9.908 -15.293 -20.309 1.00 46.97 182 PHE A N 1
ATOM 1333 C CA . PHE A 1 182 ? -10.717 -14.589 -21.313 1.00 46.97 182 PHE A CA 1
ATOM 1334 C C . PHE A 1 182 ? -9.816 -13.920 -22.353 1.00 46.97 182 PHE A C 1
ATOM 1336 O O . PHE A 1 182 ? -10.258 -13.842 -23.522 1.00 46.97 182 PHE A O 1
#